Protein AF-A0A1M5A7W1-F1 (afdb_monomer_lite)

pLDDT: mean 79.3, std 11.36, range [39.22, 91.62]

Radius of gyration: 14.05 Å; chains: 1; bounding box: 36×20×42 Å

Structure (mmCIF, N/CA/C/O backbone):
data_AF-A0A1M5A7W1-F1
#
_entry.id   AF-A0A1M5A7W1-F1
#
loop_
_atom_site.group_PDB
_atom_site.id
_atom_site.type_symbol
_atom_site.label_atom_id
_atom_site.label_alt_id
_atom_site.label_comp_id
_atom_site.label_asym_id
_atom_site.label_entity_id
_atom_site.label_seq_id
_atom_site.pdbx_PDB_ins_code
_atom_site.Cartn_x
_atom_site.Cartn_y
_atom_site.Cartn_z
_atom_site.occupancy
_atom_site.B_iso_or_equiv
_atom_site.auth_seq_id
_atom_site.auth_comp_id
_atom_site.auth_asym_id
_atom_site.auth_atom_id
_atom_site.pdbx_PDB_model_num
ATOM 1 N N . MET A 1 1 ? -9.963 7.117 21.456 1.00 39.22 1 MET A N 1
ATOM 2 C CA . MET A 1 1 ? -10.637 7.634 20.245 1.00 39.22 1 MET A CA 1
ATOM 3 C C . MET A 1 1 ? -11.387 6.461 19.646 1.00 39.22 1 MET A C 1
ATOM 5 O O . MET A 1 1 ? -10.742 5.463 19.363 1.00 39.22 1 MET A O 1
ATOM 9 N N . ASN A 1 2 ? -12.718 6.522 19.564 1.00 41.53 2 ASN A N 1
ATOM 10 C CA . ASN A 1 2 ? -13.520 5.442 18.984 1.00 41.53 2 ASN A CA 1
ATOM 11 C C . ASN A 1 2 ? -13.180 5.341 17.495 1.00 41.53 2 ASN A C 1
ATOM 13 O O . ASN A 1 2 ? -13.630 6.178 16.713 1.00 41.53 2 ASN A O 1
ATOM 17 N N . ALA A 1 3 ? -12.360 4.362 17.110 1.00 50.09 3 ALA A N 1
ATOM 18 C CA . ALA A 1 3 ? -12.262 3.966 15.716 1.00 50.09 3 ALA A CA 1
ATOM 19 C C . ALA A 1 3 ? -13.684 3.597 15.281 1.00 50.09 3 ALA A C 1
ATOM 21 O O . ALA A 1 3 ? -14.321 2.746 15.900 1.00 50.09 3 ALA A O 1
ATOM 22 N N . LEU A 1 4 ? -14.226 4.318 14.301 1.00 53.84 4 LEU A N 1
ATOM 23 C CA . LEU A 1 4 ? -15.537 4.025 13.736 1.00 53.84 4 LEU A CA 1
ATOM 24 C C . LEU A 1 4 ? -15.522 2.569 13.266 1.00 53.84 4 LEU A C 1
ATOM 26 O O . LEU A 1 4 ? -14.871 2.231 12.277 1.00 53.84 4 LEU A O 1
ATOM 30 N N . LEU A 1 5 ? -16.207 1.706 14.014 1.00 62.69 5 LEU A N 1
ATOM 31 C CA . LEU A 1 5 ? -16.345 0.296 13.697 1.00 62.69 5 LEU A CA 1
ATOM 32 C C . LEU A 1 5 ? -17.188 0.186 12.434 1.00 62.69 5 LEU A C 1
ATOM 34 O O . LEU A 1 5 ? -18.417 0.220 12.477 1.00 62.69 5 LEU A O 1
ATOM 38 N N . LEU A 1 6 ? -16.521 0.098 11.284 1.00 68.75 6 LEU A N 1
ATOM 39 C CA . LEU A 1 6 ? -17.203 -0.185 10.033 1.00 68.75 6 LEU A CA 1
ATOM 40 C C . LEU A 1 6 ? -17.860 -1.568 10.161 1.00 68.75 6 LEU A C 1
ATOM 42 O O . LEU A 1 6 ? -17.156 -2.524 10.508 1.00 68.75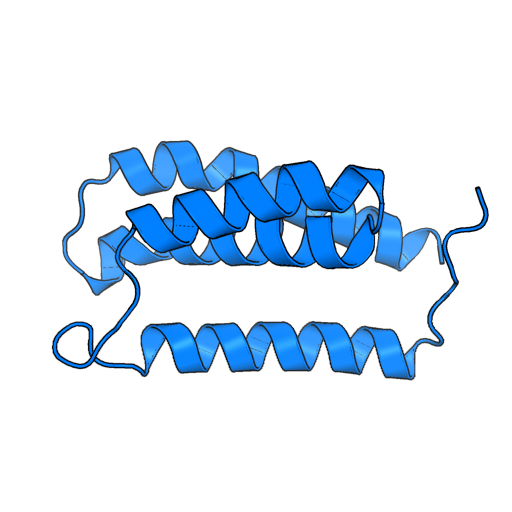 6 LEU A O 1
ATOM 46 N N . PRO A 1 7 ? -19.170 -1.713 9.886 1.00 76.31 7 PRO A N 1
ATOM 47 C CA . PRO A 1 7 ? -19.808 -3.021 9.826 1.00 76.31 7 PRO A CA 1
ATOM 48 C C . PRO A 1 7 ? -19.081 -3.922 8.821 1.00 76.31 7 PRO A C 1
ATOM 50 O O . PRO A 1 7 ? -18.611 -3.448 7.786 1.00 76.31 7 PRO A O 1
ATOM 53 N N . ALA A 1 8 ? -19.018 -5.228 9.100 1.00 76.12 8 ALA A N 1
ATOM 54 C CA . ALA A 1 8 ? -18.206 -6.199 8.353 1.00 76.12 8 ALA A CA 1
ATOM 55 C C . ALA A 1 8 ? -18.346 -6.095 6.819 1.00 76.12 8 ALA A C 1
ATOM 57 O O . ALA A 1 8 ? -17.361 -6.196 6.094 1.00 76.12 8 ALA A O 1
ATOM 58 N N . ARG A 1 9 ? -19.557 -5.816 6.313 1.00 78.12 9 ARG A N 1
ATOM 59 C CA . ARG A 1 9 ? -19.823 -5.623 4.875 1.00 78.12 9 ARG A CA 1
ATOM 60 C C . ARG A 1 9 ? -19.037 -4.455 4.267 1.00 78.12 9 ARG A C 1
ATOM 62 O O . ARG A 1 9 ? -18.525 -4.586 3.161 1.00 78.12 9 ARG A O 1
ATOM 69 N N . LEU A 1 10 ? -18.922 -3.335 4.981 1.00 78.38 10 LEU A N 1
ATOM 70 C CA . LEU A 1 10 ? -18.158 -2.173 4.520 1.00 78.38 10 LEU A CA 1
ATOM 71 C C . LEU A 1 10 ? -16.652 -2.446 4.555 1.00 78.38 10 LEU A C 1
ATOM 73 O O . LEU A 1 10 ? -15.943 -1.971 3.677 1.00 78.38 10 LEU A O 1
ATOM 77 N N . ARG A 1 11 ? -16.171 -3.275 5.493 1.00 77.31 11 ARG A N 1
ATOM 78 C CA . ARG A 1 11 ? -14.757 -3.682 5.522 1.00 77.31 11 ARG A CA 1
ATOM 79 C C . ARG A 1 11 ? -14.366 -4.477 4.285 1.00 77.31 11 ARG A C 1
ATOM 81 O O . ARG A 1 11 ? -13.356 -4.184 3.651 1.00 77.31 11 ARG A O 1
ATOM 88 N N . TRP A 1 12 ? -15.207 -5.441 3.912 1.00 81.62 12 TRP A N 1
ATOM 89 C CA . TRP A 1 12 ? -15.034 -6.211 2.683 1.00 81.62 12 TRP A CA 1
ATOM 90 C C . TRP A 1 12 ? -15.098 -5.331 1.435 1.00 81.62 12 TRP A C 1
ATOM 92 O O . TRP A 1 12 ? -14.292 -5.519 0.530 1.00 81.62 12 TRP A O 1
ATOM 102 N N . LEU A 1 13 ? -15.997 -4.341 1.398 1.00 83.69 13 LEU A N 1
ATOM 103 C CA . LEU A 1 13 ? -16.068 -3.382 0.292 1.00 83.69 13 LEU A CA 1
ATOM 104 C C . LEU A 1 13 ? -14.799 -2.529 0.178 1.00 83.69 13 LEU A C 1
ATOM 106 O O . LEU A 1 13 ? -14.317 -2.328 -0.932 1.00 83.69 13 LEU A O 1
ATOM 110 N N . SER A 1 14 ? -14.223 -2.076 1.294 1.00 78.81 14 SER A N 1
ATOM 111 C CA . SER A 1 14 ? -12.955 -1.337 1.289 1.00 78.81 14 SER A CA 1
ATOM 112 C C . SER A 1 14 ? -11.791 -2.191 0.780 1.00 78.81 14 SER A C 1
ATOM 114 O O . SER A 1 14 ? -11.010 -1.719 -0.043 1.00 78.81 14 SER A O 1
ATOM 116 N N . LEU A 1 15 ? -11.697 -3.456 1.207 1.00 80.69 15 LEU A N 1
ATOM 117 C CA . LEU A 1 15 ? -10.678 -4.390 0.710 1.00 80.69 15 LEU A CA 1
ATOM 118 C C . LEU A 1 15 ? -10.873 -4.720 -0.776 1.00 80.69 15 LEU A C 1
ATOM 120 O O . LEU A 1 15 ? -9.904 -4.751 -1.531 1.00 80.69 15 LEU A O 1
ATOM 124 N N . ALA A 1 16 ? -12.117 -4.921 -1.215 1.00 83.44 16 ALA A N 1
ATOM 125 C CA . ALA A 1 16 ? -12.436 -5.156 -2.619 1.00 83.44 16 ALA A CA 1
ATOM 126 C C . ALA A 1 16 ? -12.092 -3.935 -3.485 1.00 83.44 16 ALA A C 1
ATOM 128 O O . ALA A 1 16 ? -11.473 -4.088 -4.534 1.00 83.44 16 ALA A O 1
ATOM 129 N N . ALA A 1 17 ? -12.421 -2.724 -3.028 1.00 81.00 17 ALA A N 1
ATOM 130 C CA . ALA A 1 17 ? -12.055 -1.486 -3.712 1.00 81.00 17 ALA A CA 1
ATOM 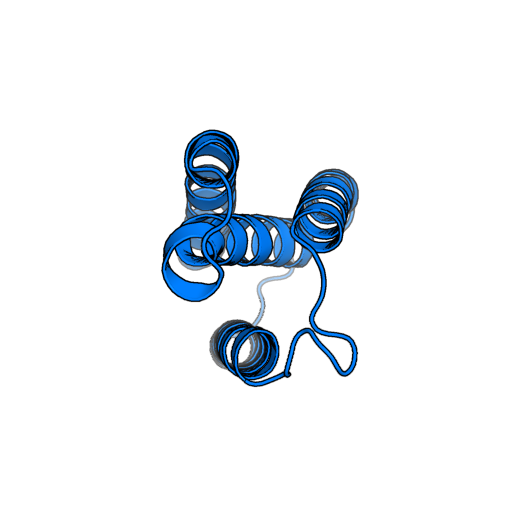131 C C . ALA A 1 17 ? -10.530 -1.317 -3.808 1.00 81.00 17 ALA A C 1
ATOM 133 O O . ALA A 1 17 ? -10.027 -0.921 -4.858 1.00 81.00 17 ALA A O 1
ATOM 134 N N . LEU A 1 18 ? -9.794 -1.681 -2.752 1.00 81.19 18 LEU A N 1
ATOM 135 C CA . LEU A 1 18 ? -8.331 -1.687 -2.752 1.00 81.19 18 LEU A CA 1
ATOM 136 C C . LEU A 1 18 ? -7.770 -2.658 -3.801 1.00 81.19 18 LEU A C 1
ATOM 138 O O . LEU A 1 18 ? -6.908 -2.283 -4.591 1.00 81.19 18 LEU A O 1
ATOM 142 N N . ALA A 1 19 ? -8.281 -3.893 -3.832 1.00 82.50 19 ALA A N 1
ATOM 143 C CA . ALA A 1 19 ? -7.851 -4.919 -4.778 1.00 82.50 19 ALA A CA 1
ATOM 144 C C . ALA A 1 19 ? -8.166 -4.533 -6.232 1.00 82.50 19 ALA A C 1
ATOM 146 O O . ALA A 1 19 ? -7.333 -4.723 -7.117 1.00 82.50 19 ALA A O 1
ATOM 147 N N . VAL A 1 20 ? -9.337 -3.936 -6.481 1.00 85.31 20 VAL A N 1
ATOM 148 C CA . VAL A 1 20 ? -9.707 -3.404 -7.801 1.00 85.31 20 VAL A CA 1
ATOM 149 C C . VAL A 1 20 ? -8.790 -2.249 -8.195 1.00 85.31 20 VAL A C 1
ATOM 151 O O . VAL A 1 20 ? -8.277 -2.245 -9.310 1.00 85.31 20 VAL A O 1
ATOM 154 N N . GLY A 1 21 ? -8.525 -1.306 -7.287 1.00 76.69 21 GLY A N 1
ATOM 155 C CA . GLY A 1 21 ? -7.567 -0.225 -7.524 1.00 76.69 21 GLY A CA 1
ATOM 156 C C . GLY A 1 21 ? -6.169 -0.750 -7.858 1.00 76.69 21 GLY A C 1
ATOM 157 O O . GLY A 1 21 ? -5.495 -0.197 -8.720 1.00 76.69 21 GLY A O 1
ATOM 158 N N . PHE A 1 22 ? -5.765 -1.863 -7.240 1.00 78.06 22 PHE A N 1
ATOM 159 C CA . PHE A 1 22 ? -4.473 -2.509 -7.484 1.00 78.06 22 PHE A CA 1
ATOM 160 C C . PHE A 1 22 ? -4.414 -3.153 -8.862 1.00 78.06 22 PHE A C 1
ATOM 162 O O . PHE A 1 22 ? -3.466 -2.928 -9.610 1.00 78.06 22 PHE A O 1
ATOM 169 N N . ALA A 1 23 ? -5.455 -3.896 -9.232 1.00 78.00 23 ALA A N 1
ATOM 170 C CA . ALA A 1 23 ? -5.564 -4.474 -10.563 1.00 78.00 23 ALA A CA 1
ATOM 171 C C . ALA A 1 23 ? -5.589 -3.389 -11.651 1.00 78.00 23 ALA A C 1
ATOM 173 O O . ALA A 1 23 ? -4.879 -3.508 -12.645 1.00 78.00 23 ALA A O 1
ATOM 174 N N . LEU A 1 24 ? -6.357 -2.311 -11.447 1.00 78.12 24 LEU A N 1
ATOM 175 C CA . LEU A 1 24 ? -6.430 -1.191 -12.387 1.00 78.12 24 LEU A CA 1
ATOM 176 C C . LEU A 1 24 ? -5.088 -0.471 -12.528 1.00 78.12 24 LEU A C 1
ATOM 178 O O . LEU A 1 24 ? -4.699 -0.179 -13.651 1.00 78.12 24 LEU A O 1
ATOM 182 N N . TYR A 1 25 ? -4.369 -0.249 -11.423 1.00 75.75 25 TYR A N 1
ATOM 183 C CA . TYR A 1 25 ? -3.051 0.391 -11.426 1.00 75.75 25 TYR A CA 1
ATOM 184 C C . TYR A 1 25 ? -2.053 -0.329 -12.348 1.00 75.75 25 TYR A C 1
ATOM 186 O O . TYR A 1 25 ? -1.358 0.321 -13.126 1.00 75.75 25 TYR A O 1
ATOM 194 N N . PHE A 1 26 ? -2.021 -1.664 -12.312 1.00 73.06 26 PHE A N 1
ATOM 195 C CA . PHE A 1 26 ? -1.133 -2.462 -13.168 1.00 73.06 26 PHE A CA 1
ATOM 196 C C . PHE A 1 26 ? -1.709 -2.758 -14.561 1.00 73.06 26 PHE A C 1
ATOM 198 O O . PHE A 1 26 ? -0.953 -3.082 -15.474 1.00 73.06 26 PHE A O 1
ATOM 205 N N . ALA A 1 27 ? -3.027 -2.642 -14.746 1.00 74.19 27 ALA A N 1
ATOM 206 C CA . ALA A 1 27 ? -3.663 -2.749 -16.059 1.00 74.19 27 ALA A CA 1
ATOM 207 C C . ALA A 1 27 ? -3.505 -1.467 -16.896 1.00 74.19 27 ALA A C 1
ATOM 209 O O . ALA A 1 27 ? -3.570 -1.527 -18.123 1.00 74.19 27 ALA A O 1
ATOM 210 N N . THR A 1 28 ? -3.314 -0.308 -16.257 1.00 68.62 28 THR A N 1
ATOM 211 C CA . THR A 1 28 ? -3.037 0.947 -16.960 1.00 68.62 28 THR A CA 1
ATOM 212 C C . THR A 1 28 ? -1.618 0.982 -17.507 1.00 68.62 28 THR A C 1
ATOM 214 O O . THR A 1 28 ? -0.639 0.882 -16.772 1.00 68.62 28 THR A O 1
ATOM 217 N N . ASP A 1 29 ? -1.523 1.173 -18.819 1.00 61.16 29 ASP A N 1
ATOM 218 C CA . ASP A 1 29 ? -0.263 1.315 -19.535 1.00 61.16 29 ASP A CA 1
ATOM 219 C C . ASP A 1 29 ? 0.519 2.543 -19.024 1.00 61.16 29 ASP A C 1
ATOM 221 O O . ASP A 1 29 ? -0.017 3.653 -18.925 1.00 61.16 29 ASP A O 1
ATOM 225 N N . PHE A 1 30 ? 1.804 2.370 -18.703 1.00 60.44 30 PHE A N 1
ATOM 226 C CA . PHE A 1 30 ? 2.664 3.459 -18.215 1.00 60.44 30 PHE A CA 1
ATOM 227 C C . PHE A 1 30 ? 2.858 4.557 -19.257 1.00 60.44 30 PHE A C 1
ATOM 229 O O . PHE A 1 30 ? 3.018 5.726 -18.906 1.00 60.44 30 PHE A O 1
ATOM 236 N N . SER A 1 31 ? 2.752 4.194 -20.535 1.00 51.00 31 SER A N 1
ATOM 237 C CA . SER A 1 31 ? 2.773 5.126 -21.662 1.00 51.00 31 SER A CA 1
ATOM 238 C C . SER A 1 31 ? 1.545 6.051 -21.719 1.00 51.00 31 SER A C 1
ATOM 240 O O . SER A 1 31 ? 1.632 7.146 -22.272 1.00 51.00 31 SER A O 1
ATOM 242 N N . LEU A 1 32 ? 0.422 5.652 -21.107 1.00 45.78 32 LEU A N 1
ATOM 243 C CA . LEU A 1 32 ? -0.856 6.377 -21.090 1.00 45.78 32 LEU A CA 1
ATOM 244 C C . LEU A 1 32 ? -1.167 7.046 -19.739 1.00 45.78 32 LEU A C 1
ATOM 246 O O . LEU A 1 32 ? -2.267 7.568 -19.555 1.00 45.78 32 LEU A O 1
ATOM 250 N N . GLY A 1 33 ? -0.214 7.061 -18.799 1.00 48.22 33 GLY A N 1
ATOM 251 C CA . GLY A 1 33 ? -0.389 7.674 -17.476 1.00 48.22 33 GLY A CA 1
ATOM 252 C C . GLY A 1 33 ? -0.296 6.715 -16.286 1.00 48.22 33 GLY A C 1
ATOM 253 O O . GLY A 1 33 ? -0.660 7.110 -15.177 1.00 48.22 33 GLY A O 1
ATOM 254 N N . GLY A 1 34 ? 0.197 5.483 -16.474 1.00 55.69 34 GLY A N 1
ATOM 255 C CA . GLY A 1 34 ? 0.583 4.615 -15.355 1.00 55.69 34 GLY A CA 1
ATOM 256 C C . GLY A 1 34 ? 1.546 5.343 -14.409 1.00 55.69 34 GLY A C 1
ATOM 257 O O . GLY A 1 34 ? 2.512 5.991 -14.825 1.00 55.69 34 GLY A O 1
ATOM 258 N N . SER A 1 35 ? 1.223 5.334 -13.118 1.00 60.78 35 SER A N 1
ATOM 259 C CA . SER A 1 35 ? 1.867 6.210 -12.137 1.00 60.78 35 SER A CA 1
ATOM 260 C C . SER A 1 35 ? 3.268 5.703 -11.823 1.00 60.78 35 SER A C 1
ATOM 262 O O . SER A 1 35 ? 3.418 4.595 -11.315 1.00 60.78 35 SER A O 1
ATOM 264 N N . SER A 1 36 ? 4.290 6.522 -12.083 1.00 74.69 36 SER A N 1
ATOM 265 C CA . SER A 1 36 ? 5.697 6.189 -11.823 1.00 74.69 36 SER A CA 1
ATOM 266 C C . SER A 1 36 ? 5.939 5.745 -10.366 1.00 74.69 36 SER A C 1
ATOM 268 O O . SER A 1 36 ? 5.149 6.084 -9.480 1.00 74.69 36 SER A O 1
ATOM 270 N N . PRO A 1 37 ? 7.055 5.057 -10.055 1.00 77.06 37 PRO A N 1
ATOM 271 C CA . PRO A 1 37 ? 7.398 4.690 -8.676 1.00 77.06 37 PRO A CA 1
ATOM 272 C C . PRO A 1 37 ? 7.360 5.874 -7.702 1.00 77.06 37 PRO A C 1
ATOM 274 O O . PRO A 1 37 ? 7.059 5.721 -6.522 1.00 77.06 37 PRO A O 1
ATOM 277 N N . LEU A 1 38 ? 7.628 7.082 -8.207 1.00 80.56 38 LEU A N 1
ATOM 278 C CA . LEU A 1 38 ? 7.522 8.319 -7.446 1.00 80.56 38 LEU A CA 1
ATOM 279 C C . LEU A 1 38 ? 6.084 8.608 -6.994 1.00 80.56 38 LEU A C 1
ATOM 281 O O . LEU A 1 38 ? 5.877 9.021 -5.858 1.00 80.56 38 LEU A O 1
ATOM 285 N N . ALA A 1 39 ? 5.088 8.372 -7.848 1.00 81.25 39 ALA A N 1
ATOM 286 C CA . ALA A 1 39 ? 3.685 8.547 -7.489 1.00 81.25 39 ALA A CA 1
ATOM 287 C C . ALA A 1 39 ? 3.253 7.561 -6.393 1.00 81.25 39 ALA A C 1
ATOM 289 O O . ALA A 1 39 ? 2.532 7.949 -5.475 1.00 81.25 39 ALA A O 1
ATOM 290 N N . LEU A 1 40 ? 3.756 6.322 -6.428 1.00 84.88 40 LEU A N 1
ATOM 291 C CA . LEU A 1 40 ? 3.549 5.360 -5.344 1.00 84.88 40 LEU A CA 1
ATOM 292 C C . LEU A 1 40 ? 4.195 5.833 -4.036 1.00 84.88 40 LEU A C 1
ATOM 294 O O . LEU A 1 40 ? 3.547 5.802 -2.994 1.00 84.88 40 LEU A O 1
ATOM 298 N N . LEU A 1 41 ? 5.427 6.345 -4.080 1.00 85.50 41 LEU A N 1
ATOM 299 C CA . LEU A 1 41 ? 6.086 6.916 -2.899 1.00 85.50 41 LEU A CA 1
ATOM 300 C C . LEU A 1 41 ? 5.313 8.114 -2.322 1.00 85.50 41 LEU A C 1
ATOM 302 O O . LEU A 1 41 ? 5.176 8.228 -1.104 1.00 85.50 41 LEU A O 1
ATOM 306 N N . LEU A 1 42 ? 4.758 8.977 -3.178 1.00 86.88 42 LEU A N 1
ATOM 307 C CA . LEU A 1 42 ? 3.906 10.093 -2.757 1.00 86.88 42 LEU A CA 1
ATOM 308 C C . LEU A 1 42 ? 2.583 9.614 -2.151 1.00 86.88 42 LEU A C 1
ATOM 310 O O . LEU A 1 42 ? 2.128 10.194 -1.164 1.00 86.88 42 LEU A O 1
ATOM 314 N N . ALA A 1 43 ? 1.981 8.554 -2.693 1.00 85.69 43 ALA A N 1
ATOM 315 C CA . ALA A 1 43 ? 0.784 7.940 -2.125 1.00 85.69 43 ALA A CA 1
ATOM 316 C C . ALA A 1 43 ? 1.067 7.349 -0.736 1.00 85.69 43 ALA A C 1
ATOM 318 O O . ALA A 1 43 ? 0.285 7.565 0.189 1.00 85.69 43 ALA A O 1
ATOM 319 N N . ILE A 1 44 ? 2.217 6.691 -0.557 1.00 88.81 44 ILE A N 1
ATOM 320 C CA . ILE A 1 44 ? 2.659 6.172 0.744 1.00 88.81 44 ILE A CA 1
ATOM 321 C C . ILE A 1 44 ? 2.886 7.319 1.730 1.00 88.81 44 ILE A C 1
ATOM 323 O O . ILE A 1 44 ? 2.333 7.294 2.829 1.00 88.81 44 ILE A O 1
ATOM 327 N N . GLY A 1 45 ? 3.647 8.348 1.344 1.00 88.38 45 GLY A N 1
ATOM 328 C CA . GLY A 1 45 ? 3.897 9.515 2.196 1.00 88.38 45 GLY A CA 1
ATOM 329 C C . GLY A 1 45 ? 2.602 10.229 2.599 1.00 88.38 45 GLY A C 1
ATOM 330 O O . GLY A 1 45 ? 2.415 10.58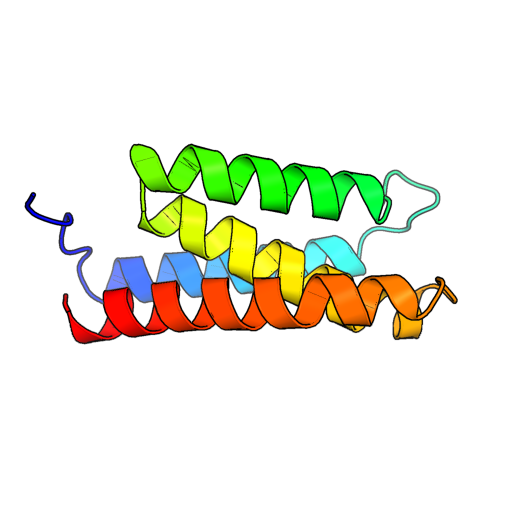6 3.762 1.00 88.38 45 GLY A O 1
ATOM 331 N N . SER A 1 46 ? 1.661 10.354 1.661 1.00 86.69 46 SER A N 1
ATOM 332 C CA . SER A 1 46 ? 0.325 10.902 1.923 1.00 86.69 46 SER A CA 1
ATOM 333 C C . SER A 1 46 ? -0.491 9.999 2.851 1.00 86.69 46 SER A C 1
ATOM 335 O O . SER A 1 46 ? -1.172 10.501 3.741 1.00 86.69 46 SER A O 1
ATOM 337 N N . GLY A 1 47 ? -0.381 8.677 2.701 1.00 88.50 47 GLY A N 1
ATOM 338 C CA . GLY A 1 47 ? -0.988 7.691 3.593 1.00 88.50 47 GLY A CA 1
ATOM 339 C C . GLY A 1 47 ? -0.483 7.811 5.031 1.00 88.50 47 GLY A C 1
ATOM 340 O O . GLY A 1 47 ? -1.290 7.829 5.959 1.00 88.50 47 GLY A O 1
ATOM 341 N N . TRP A 1 48 ? 0.828 7.994 5.226 1.00 89.31 48 TRP A N 1
ATOM 342 C CA . TRP A 1 48 ? 1.423 8.241 6.547 1.00 89.31 48 TRP A CA 1
ATOM 343 C C . TRP A 1 48 ? 0.851 9.497 7.211 1.00 89.31 48 TRP A C 1
ATOM 345 O O . TRP A 1 48 ? 0.470 9.453 8.380 1.00 89.31 48 TRP A O 1
ATOM 355 N N . LEU A 1 49 ? 0.738 10.601 6.468 1.00 90.06 49 LEU A N 1
ATOM 356 C CA . LEU A 1 49 ? 0.125 11.834 6.975 1.00 90.06 49 LEU A CA 1
ATOM 357 C C . LEU A 1 49 ? -1.370 11.652 7.270 1.00 90.06 49 LEU A C 1
ATOM 359 O O . LEU A 1 49 ? -1.876 12.164 8.272 1.00 90.06 49 LEU A O 1
ATOM 363 N N . LEU A 1 50 ? -2.076 10.906 6.418 1.00 89.31 50 LEU A N 1
ATOM 364 C CA . LEU A 1 50 ? -3.506 10.662 6.562 1.00 89.31 50 LEU A CA 1
ATOM 365 C C . LEU A 1 50 ? -3.822 9.853 7.821 1.00 89.31 50 LEU A C 1
ATOM 367 O O . LEU A 1 50 ? -4.830 10.146 8.462 1.00 89.31 50 LEU A O 1
ATOM 371 N N . ARG A 1 51 ? -2.941 8.933 8.247 1.00 86.94 51 ARG A N 1
ATOM 372 C CA . ARG A 1 51 ? -3.134 8.118 9.464 1.00 86.94 51 ARG A CA 1
ATOM 373 C C . ARG A 1 51 ? -3.425 8.930 10.723 1.00 86.94 51 ARG A C 1
ATOM 375 O O . ARG A 1 51 ? -4.103 8.431 11.615 1.00 86.94 51 ARG A O 1
ATOM 382 N N . ILE A 1 52 ? -2.938 10.170 10.794 1.00 85.25 52 ILE A N 1
ATOM 383 C CA . ILE A 1 52 ? -3.171 11.071 11.932 1.00 85.25 52 ILE A CA 1
ATOM 384 C C . ILE A 1 52 ? -4.664 11.398 12.076 1.00 85.25 52 ILE A C 1
ATOM 386 O O . ILE A 1 52 ? -5.172 11.519 13.190 1.00 85.25 52 ILE A O 1
ATOM 390 N N . LYS A 1 53 ? -5.369 11.567 10.953 1.00 85.12 53 LYS A N 1
ATOM 391 C CA . LYS A 1 53 ? -6.783 11.970 10.922 1.00 85.12 53 LYS A CA 1
ATOM 392 C C . LYS A 1 53 ? -7.720 10.809 10.618 1.00 85.12 53 LYS A C 1
ATOM 394 O O . LYS A 1 53 ? -8.822 10.758 11.152 1.00 85.12 53 LYS A O 1
ATOM 399 N N . GLU A 1 54 ? -7.293 9.907 9.749 1.00 86.25 54 GLU A N 1
ATOM 400 C CA . GLU A 1 54 ? -8.089 8.811 9.219 1.00 86.25 54 GLU A CA 1
ATOM 401 C C . GLU A 1 54 ? -7.187 7.562 9.141 1.00 86.25 54 GLU A C 1
ATOM 403 O O . GLU A 1 54 ? -6.516 7.316 8.136 1.00 86.25 54 GLU A O 1
ATOM 408 N N . PRO A 1 55 ? -7.090 6.802 10.253 1.00 84.00 55 PRO A N 1
ATOM 409 C CA . PRO A 1 55 ? -6.134 5.703 10.390 1.00 84.00 55 PRO A CA 1
ATOM 410 C C . PRO A 1 55 ? -6.315 4.611 9.335 1.00 84.00 55 PRO A C 1
ATOM 412 O O . PRO A 1 55 ? -5.335 4.029 8.877 1.00 84.00 55 PRO A O 1
ATOM 415 N N . ILE A 1 56 ? -7.561 4.343 8.936 1.00 83.62 56 ILE A N 1
ATOM 416 C CA . ILE A 1 56 ? -7.907 3.223 8.058 1.00 83.62 56 ILE A CA 1
ATOM 417 C C . ILE A 1 56 ? -7.481 3.529 6.625 1.00 83.62 56 ILE A C 1
ATOM 419 O O . ILE A 1 56 ? -6.703 2.762 6.062 1.00 83.62 56 ILE A O 1
ATOM 423 N N . GLY A 1 57 ? -7.916 4.645 6.036 1.00 83.31 57 GLY A N 1
ATOM 424 C CA . GLY A 1 57 ? -7.479 5.036 4.694 1.00 83.31 57 GLY A CA 1
ATOM 425 C C . GLY A 1 57 ? -5.990 5.346 4.629 1.00 83.31 57 GLY A C 1
ATOM 426 O O . GLY A 1 57 ? -5.353 5.025 3.627 1.00 83.31 57 GLY A O 1
ATOM 427 N N . GLY A 1 58 ? -5.395 5.846 5.716 1.00 86.50 58 GLY A N 1
ATOM 428 C CA . GLY A 1 58 ? -3.943 5.933 5.844 1.00 86.50 58 GLY A CA 1
ATOM 429 C C . GLY A 1 58 ? -3.265 4.560 5.731 1.00 86.50 58 GLY A C 1
ATOM 430 O O . GLY A 1 58 ? -2.384 4.373 4.896 1.00 86.50 58 GLY A O 1
ATOM 431 N N . ASN A 1 59 ? -3.710 3.565 6.504 1.00 88.00 59 ASN A N 1
ATOM 432 C CA . ASN A 1 59 ? -3.197 2.190 6.431 1.00 88.00 59 ASN A CA 1
ATOM 433 C C . ASN A 1 59 ? -3.439 1.527 5.069 1.00 88.00 59 ASN A C 1
ATOM 435 O O . ASN A 1 59 ? -2.547 0.844 4.567 1.00 88.00 59 ASN A O 1
ATOM 439 N N . LEU A 1 60 ? -4.598 1.767 4.449 1.00 85.88 60 LEU A N 1
ATOM 440 C CA . LEU A 1 60 ? -4.918 1.283 3.105 1.00 85.88 60 LEU A CA 1
ATOM 441 C C . LEU A 1 60 ? -3.962 1.868 2.064 1.00 85.88 60 LEU A C 1
ATOM 443 O O . LEU A 1 60 ? -3.415 1.113 1.268 1.00 85.88 60 LEU A O 1
ATOM 447 N N . LEU A 1 61 ? -3.711 3.180 2.088 1.00 87.56 61 LEU A N 1
ATOM 448 C CA . LEU A 1 61 ? -2.797 3.840 1.150 1.00 87.56 61 LEU A CA 1
ATOM 449 C C . LEU A 1 61 ? -1.350 3.374 1.322 1.00 87.56 61 LEU A C 1
ATOM 451 O O . LEU A 1 61 ? -0.660 3.143 0.331 1.00 87.56 61 LEU A O 1
ATOM 455 N N . VAL A 1 62 ? -0.896 3.203 2.564 1.00 91.19 62 VAL A N 1
ATOM 456 C CA . VAL A 1 62 ? 0.461 2.719 2.852 1.00 91.19 62 VAL A CA 1
ATOM 457 C C . VAL A 1 62 ? 0.625 1.255 2.454 1.00 91.19 62 VAL A C 1
ATOM 459 O O . VAL A 1 62 ? 1.608 0.912 1.799 1.00 91.19 62 VAL A O 1
ATOM 462 N N . GLY A 1 63 ? -0.353 0.408 2.783 1.00 89.44 63 GLY A N 1
ATOM 463 C CA . GLY A 1 63 ? -0.351 -1.003 2.400 1.00 89.44 63 GLY A CA 1
ATOM 464 C C . GLY A 1 63 ? -0.420 -1.184 0.885 1.00 89.44 63 GLY A C 1
ATOM 465 O O . GLY A 1 63 ? 0.379 -1.928 0.322 1.00 89.44 63 GLY A O 1
ATOM 466 N N . PHE A 1 64 ? -1.313 -0.451 0.215 1.00 86.75 64 PHE A N 1
ATOM 467 C CA . PHE A 1 64 ? -1.431 -0.431 -1.242 1.00 86.75 64 PHE A CA 1
ATOM 468 C C . PHE A 1 64 ? -0.142 0.037 -1.908 1.00 86.75 64 PHE A C 1
ATOM 470 O O . PHE A 1 64 ? 0.405 -0.668 -2.752 1.00 86.75 64 PHE A O 1
ATOM 477 N N . GLY A 1 65 ? 0.349 1.215 -1.522 1.00 87.69 65 GLY A N 1
ATOM 478 C CA . GLY A 1 65 ? 1.529 1.807 -2.13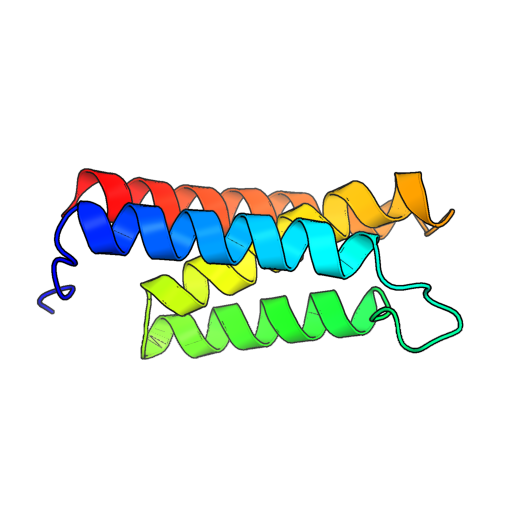2 1.00 87.69 65 GLY A CA 1
ATOM 479 C C . GLY A 1 65 ? 2.763 0.940 -1.909 1.00 87.69 65 GLY A C 1
ATOM 480 O O . GLY A 1 65 ? 3.509 0.703 -2.854 1.00 87.69 65 GLY A O 1
ATOM 481 N N . GLY A 1 66 ? 2.937 0.394 -0.701 1.00 88.31 66 GLY A N 1
ATOM 482 C CA . GLY A 1 66 ? 4.006 -0.554 -0.392 1.00 88.31 66 GLY A CA 1
ATOM 483 C C . GLY A 1 66 ? 3.900 -1.842 -1.211 1.00 88.31 66 GLY A C 1
ATOM 484 O O . GLY A 1 66 ? 4.874 -2.258 -1.830 1.00 88.31 66 GLY A O 1
ATOM 485 N N . ALA A 1 67 ? 2.722 -2.462 -1.291 1.00 88.62 67 ALA A N 1
ATOM 486 C CA . ALA A 1 67 ? 2.531 -3.670 -2.096 1.00 88.62 67 ALA A CA 1
ATOM 487 C C . ALA A 1 67 ? 2.754 -3.414 -3.597 1.00 88.62 67 ALA A C 1
ATOM 489 O O . ALA A 1 67 ? 3.372 -4.228 -4.281 1.00 88.62 67 ALA A O 1
ATOM 490 N N . ALA A 1 68 ? 2.304 -2.269 -4.113 1.00 86.12 68 ALA A N 1
ATOM 491 C CA . ALA A 1 68 ? 2.489 -1.913 -5.513 1.00 86.12 68 ALA A CA 1
ATOM 492 C C . ALA A 1 68 ? 3.972 -1.660 -5.817 1.00 86.12 68 ALA A C 1
ATOM 494 O O . ALA A 1 68 ? 4.499 -2.178 -6.799 1.00 86.12 68 ALA A O 1
ATOM 495 N N . LEU A 1 69 ? 4.678 -0.949 -4.932 1.00 87.25 69 LEU A N 1
ATOM 496 C CA . LEU A 1 69 ? 6.105 -0.657 -5.074 1.00 87.25 69 LEU A CA 1
ATOM 497 C C . LEU A 1 69 ? 6.971 -1.927 -4.936 1.00 87.25 69 LEU A C 1
ATOM 499 O O . LEU A 1 69 ? 8.043 -1.999 -5.532 1.00 87.25 69 LEU A O 1
ATOM 503 N N . LEU A 1 70 ? 6.497 -2.947 -4.206 1.00 88.69 70 LEU A N 1
ATOM 504 C CA . LEU A 1 70 ? 7.132 -4.269 -4.134 1.00 88.69 70 LEU A CA 1
ATOM 505 C C . LEU A 1 70 ? 7.079 -5.005 -5.474 1.00 88.69 70 LEU A C 1
ATOM 507 O O . LEU A 1 70 ? 8.080 -5.593 -5.877 1.00 88.69 70 LEU A O 1
ATOM 511 N N . VAL A 1 71 ? 5.926 -4.983 -6.144 1.00 84.75 71 VAL A N 1
ATOM 512 C CA . VAL A 1 71 ? 5.695 -5.698 -7.411 1.00 84.75 71 VAL A CA 1
ATOM 513 C C . VAL A 1 71 ? 6.284 -4.933 -8.607 1.00 84.75 71 VAL A C 1
ATOM 515 O O . VAL A 1 71 ? 6.652 -5.537 -9.613 1.00 84.75 71 VAL A O 1
ATOM 518 N N . PHE A 1 72 ? 6.440 -3.614 -8.479 1.00 81.44 72 PHE A N 1
ATOM 519 C CA . PHE A 1 72 ? 6.860 -2.717 -9.554 1.00 81.44 72 PHE A CA 1
ATOM 520 C C . PHE A 1 72 ? 8.145 -3.151 -10.297 1.00 81.44 72 PHE A C 1
ATOM 522 O O . PHE A 1 72 ? 8.115 -3.195 -11.529 1.00 81.44 72 PHE A O 1
ATOM 529 N N . PRO A 1 73 ? 9.259 -3.522 -9.629 1.00 81.12 73 PRO A N 1
ATOM 530 C CA . PRO A 1 73 ? 10.494 -3.921 -10.315 1.00 81.12 73 PRO A CA 1
ATOM 531 C C . PRO A 1 73 ? 10.358 -5.169 -11.185 1.00 81.12 73 PRO A C 1
ATOM 533 O O . PRO A 1 73 ? 11.067 -5.300 -12.178 1.00 81.12 73 PRO A O 1
ATOM 536 N N . PHE A 1 74 ? 9.434 -6.067 -10.838 1.00 82.44 74 PHE A N 1
ATOM 537 C CA . PHE A 1 74 ? 9.202 -7.310 -11.573 1.00 82.44 74 PHE A CA 1
ATOM 538 C C . PHE A 1 74 ? 8.372 -7.101 -12.841 1.00 82.44 74 PHE A C 1
ATOM 540 O O . PHE A 1 74 ? 8.470 -7.902 -13.765 1.00 82.44 74 PHE A O 1
ATOM 547 N N . LEU A 1 75 ? 7.552 -6.047 -12.877 1.00 79.31 75 LEU A N 1
ATOM 548 C CA . LEU A 1 75 ? 6.661 -5.754 -14.001 1.00 79.31 75 LEU A CA 1
ATOM 549 C C . LEU A 1 75 ? 7.225 -4.703 -14.964 1.00 79.31 75 LEU A C 1
ATOM 551 O O . LEU A 1 75 ? 6.860 -4.717 -16.135 1.00 79.31 75 LEU A O 1
ATOM 555 N N . TYR A 1 76 ? 8.110 -3.815 -14.496 1.00 76.06 76 TYR A N 1
ATOM 556 C CA . TYR A 1 76 ? 8.567 -2.652 -15.272 1.00 76.06 76 TYR A CA 1
ATOM 557 C C . TYR A 1 76 ? 10.090 -2.459 -15.295 1.00 76.06 76 TYR A C 1
ATOM 559 O O . TYR A 1 76 ? 10.550 -1.338 -15.501 1.00 76.06 76 TYR A O 1
ATOM 567 N N . GLU A 1 77 ? 10.874 -3.514 -15.040 1.00 73.88 77 GLU A N 1
ATOM 568 C CA . GLU A 1 77 ? 12.354 -3.481 -15.046 1.00 73.88 77 GLU A CA 1
ATOM 569 C C . GLU A 1 77 ? 12.951 -2.338 -14.198 1.00 73.88 77 GLU A C 1
ATOM 571 O O . GLU A 1 77 ? 14.016 -1.786 -14.481 1.00 73.88 77 GLU A O 1
ATOM 576 N N . ALA A 1 78 ? 12.246 -1.949 -13.134 1.00 74.25 78 ALA A N 1
ATOM 577 C CA . ALA A 1 78 ? 12.685 -0.867 -12.272 1.00 74.25 78 ALA A CA 1
ATOM 578 C C . ALA A 1 78 ? 13.810 -1.331 -11.330 1.00 74.25 78 ALA A C 1
ATOM 580 O O . ALA A 1 78 ? 13.936 -2.518 -11.022 1.00 74.25 78 ALA A O 1
ATOM 581 N N . PRO A 1 79 ? 14.614 -0.399 -10.798 1.00 81.50 79 PRO A N 1
ATOM 582 C CA . PRO A 1 79 ? 15.625 -0.729 -9.808 1.00 81.50 79 PRO A CA 1
ATOM 583 C C . PRO A 1 79 ? 15.076 -1.460 -8.569 1.00 81.50 79 PRO A C 1
ATOM 585 O O . PRO A 1 79 ? 14.108 -1.031 -7.941 1.00 81.50 79 PRO A O 1
ATOM 588 N N . TYR A 1 80 ? 15.767 -2.517 -8.139 1.00 82.88 80 TYR A N 1
ATOM 589 C CA . TYR A 1 80 ? 15.372 -3.353 -6.994 1.00 82.88 80 TYR A CA 1
ATOM 590 C C . TYR A 1 80 ? 15.328 -2.607 -5.648 1.00 82.88 80 TYR A C 1
ATOM 592 O O . TYR A 1 80 ? 14.719 -3.083 -4.690 1.00 82.88 80 TYR A O 1
ATOM 600 N N . TRP A 1 81 ? 15.960 -1.432 -5.542 1.00 81.62 81 TRP A N 1
ATOM 601 C CA . TRP A 1 81 ? 15.921 -0.629 -4.319 1.00 81.62 81 TRP A CA 1
ATOM 602 C C . TRP A 1 81 ? 14.510 -0.125 -3.993 1.00 81.62 81 TRP A C 1
ATOM 604 O O . TRP A 1 81 ? 14.210 0.114 -2.823 1.00 81.62 81 TRP A O 1
ATOM 614 N N . TYR A 1 82 ? 13.614 -0.052 -4.985 1.00 79.81 82 TYR A N 1
ATOM 615 C CA . TYR A 1 82 ? 12.196 0.193 -4.740 1.00 79.81 82 TYR A CA 1
ATOM 616 C C . TYR A 1 82 ? 11.579 -0.900 -3.861 1.00 79.81 82 TYR A C 1
ATOM 618 O O . TYR A 1 82 ? 10.887 -0.565 -2.907 1.00 79.81 82 TYR A O 1
ATOM 626 N N . SER A 1 83 ? 11.907 -2.180 -4.076 1.00 80.81 83 SER A N 1
ATOM 627 C CA . SER A 1 83 ? 11.428 -3.279 -3.224 1.00 80.81 83 SER A CA 1
ATOM 628 C C . SER A 1 83 ? 11.951 -3.186 -1.786 1.00 80.81 83 SER A C 1
ATOM 630 O O . SER A 1 83 ? 11.232 -3.535 -0.851 1.00 80.81 83 SER A O 1
ATOM 632 N N . LEU A 1 84 ? 13.177 -2.681 -1.589 1.00 85.19 84 LEU A N 1
ATOM 633 C CA . LEU A 1 84 ? 13.757 -2.486 -0.252 1.00 85.19 84 LEU A CA 1
ATOM 634 C C . LEU A 1 84 ? 13.021 -1.403 0.542 1.00 85.19 84 LEU A C 1
ATOM 636 O O . LEU A 1 84 ? 12.783 -1.577 1.735 1.00 85.19 84 LEU A O 1
ATOM 640 N N . LEU A 1 85 ? 12.639 -0.306 -0.117 1.00 81.44 85 LEU A N 1
ATOM 641 C CA . LEU A 1 85 ? 11.817 0.744 0.491 1.00 81.44 85 LEU A CA 1
ATOM 642 C C . LEU A 1 85 ? 10.377 0.269 0.707 1.00 81.44 85 LEU A C 1
ATOM 644 O O . LEU A 1 85 ? 9.767 0.579 1.726 1.00 81.44 85 LEU A O 1
ATOM 648 N N . ALA A 1 86 ? 9.853 -0.509 -0.237 1.00 85.56 86 ALA A N 1
ATOM 649 C CA . ALA A 1 86 ? 8.474 -0.966 -0.258 1.00 85.56 86 ALA A CA 1
ATOM 650 C C . ALA A 1 86 ? 8.144 -1.977 0.844 1.00 85.56 86 ALA A C 1
ATOM 652 O O . ALA A 1 86 ? 7.051 -1.936 1.405 1.00 85.56 86 ALA A O 1
ATOM 653 N N . LEU A 1 87 ? 9.076 -2.881 1.164 1.00 87.00 87 LEU A N 1
ATOM 654 C CA . LEU A 1 87 ? 8.855 -3.957 2.128 1.00 87.00 87 LEU A CA 1
ATOM 655 C C . LEU A 1 87 ? 8.412 -3.458 3.517 1.00 87.00 87 LEU A C 1
ATOM 657 O O . LEU A 1 87 ? 7.351 -3.891 3.971 1.00 87.00 87 LEU A O 1
ATOM 661 N N . PRO A 1 88 ? 9.139 -2.547 4.196 1.00 88.62 88 PRO A N 1
ATOM 662 C CA . PRO A 1 88 ? 8.703 -2.048 5.498 1.00 88.62 88 PRO A CA 1
ATOM 663 C C . PRO A 1 88 ? 7.361 -1.313 5.413 1.00 88.62 88 PRO A C 1
ATOM 665 O O . PRO A 1 88 ? 6.553 -1.436 6.325 1.00 88.62 88 PRO A O 1
ATOM 668 N N . MET A 1 89 ? 7.085 -0.610 4.309 1.00 89.94 89 MET A N 1
ATOM 669 C CA . MET A 1 89 ? 5.823 0.111 4.096 1.00 89.94 89 MET A CA 1
ATOM 670 C C . MET A 1 89 ? 4.646 -0.859 3.922 1.00 89.94 89 MET A C 1
ATOM 672 O O . MET A 1 89 ? 3.592 -0.670 4.521 1.00 89.94 89 MET A O 1
ATOM 676 N N . ALA A 1 90 ? 4.832 -1.932 3.152 1.00 87.88 90 ALA A N 1
ATOM 677 C CA . ALA A 1 90 ? 3.826 -2.972 2.968 1.00 87.88 90 ALA A CA 1
ATOM 678 C C . ALA A 1 90 ? 3.531 -3.709 4.284 1.00 87.88 90 ALA A C 1
ATOM 680 O O . ALA A 1 90 ? 2.368 -3.957 4.600 1.00 87.88 90 ALA A O 1
ATOM 681 N N . VAL A 1 91 ? 4.571 -4.017 5.069 1.00 91.62 91 VAL A N 1
ATOM 682 C CA . VAL A 1 91 ? 4.429 -4.656 6.387 1.00 91.62 91 VAL A CA 1
ATOM 683 C C . VAL A 1 91 ? 3.676 -3.746 7.352 1.00 91.62 91 VAL A C 1
ATOM 685 O O . VAL A 1 91 ? 2.712 -4.185 7.969 1.00 91.62 91 VAL A O 1
ATOM 688 N N . ASP A 1 92 ? 4.072 -2.483 7.455 1.00 90.50 92 ASP A N 1
ATOM 689 C CA . ASP A 1 92 ? 3.456 -1.500 8.346 1.00 90.50 92 ASP A CA 1
ATOM 690 C C . ASP A 1 92 ? 1.992 -1.201 7.960 1.00 90.50 92 ASP A C 1
ATOM 692 O O . ASP A 1 92 ? 1.096 -1.224 8.807 1.00 90.50 92 ASP A O 1
ATOM 696 N N . GLY A 1 93 ? 1.700 -1.029 6.666 1.00 86.81 93 GLY A N 1
ATOM 697 C CA . GLY A 1 93 ? 0.326 -0.939 6.166 1.00 86.81 93 GLY A CA 1
ATOM 698 C C . GLY A 1 93 ? -0.496 -2.198 6.458 1.00 86.81 93 GLY A C 1
ATOM 699 O O . GLY A 1 93 ? -1.632 -2.099 6.923 1.00 86.81 93 GLY A O 1
ATOM 700 N N . GLY A 1 94 ? 0.089 -3.381 6.250 1.00 87.50 94 GLY A N 1
ATOM 701 C CA . GLY A 1 94 ? -0.544 -4.672 6.525 1.00 87.50 94 GLY A CA 1
ATOM 702 C C . GLY A 1 94 ? -0.840 -4.897 8.008 1.00 87.50 94 GLY A C 1
ATOM 703 O O . GLY A 1 94 ? -1.941 -5.326 8.347 1.00 87.50 94 GLY A O 1
ATOM 704 N N . GLN A 1 95 ? 0.092 -4.548 8.897 1.00 89.56 95 GLN A N 1
ATOM 705 C CA . GLN A 1 95 ? -0.121 -4.585 10.346 1.00 89.56 95 GLN A CA 1
ATOM 706 C C . GLN A 1 95 ? -1.249 -3.638 10.752 1.00 89.56 95 GLN A C 1
ATOM 708 O O . GLN A 1 95 ? -2.158 -4.049 11.469 1.00 89.56 95 GLN A O 1
ATOM 713 N N . GLY A 1 96 ? -1.253 -2.404 10.242 1.00 85.12 96 GLY A N 1
ATOM 714 C CA . GLY A 1 96 ? -2.320 -1.443 10.518 1.00 85.12 96 GLY A CA 1
ATOM 715 C C . G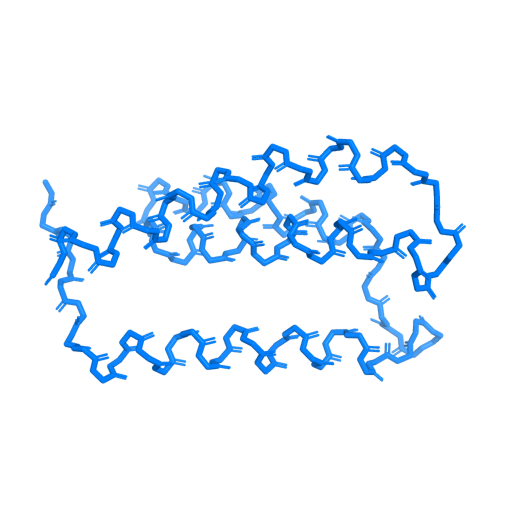LY A 1 96 ? -3.704 -1.920 10.059 1.00 85.12 96 GLY A C 1
ATOM 716 O O . GLY A 1 96 ? -4.693 -1.724 10.767 1.00 85.12 96 GLY A O 1
ATOM 717 N N . LEU A 1 97 ? -3.783 -2.594 8.906 1.00 84.00 97 LEU A N 1
ATOM 718 C CA . LEU A 1 97 ? -5.021 -3.215 8.420 1.00 84.00 97 LEU A CA 1
ATOM 719 C C . LEU A 1 97 ? -5.434 -4.429 9.257 1.00 84.00 97 LEU A C 1
ATOM 721 O O . LEU A 1 97 ? -6.618 -4.594 9.537 1.00 84.00 97 LEU A O 1
ATOM 725 N N . TRP A 1 98 ? -4.477 -5.256 9.675 1.00 86.19 98 TRP A N 1
ATOM 726 C CA . TRP A 1 98 ? -4.721 -6.416 10.532 1.00 86.19 98 TRP A CA 1
ATOM 727 C C . TRP A 1 98 ? -5.237 -6.012 11.916 1.00 86.19 98 TRP A C 1
ATOM 729 O O . TRP A 1 98 ? -6.204 -6.593 12.407 1.00 86.19 98 TRP A O 1
ATOM 739 N N . HIS A 1 99 ? -4.629 -4.994 12.527 1.00 84.12 99 HIS A N 1
ATOM 740 C CA . HIS A 1 99 ? -5.097 -4.421 13.787 1.00 84.12 99 HIS A CA 1
ATOM 741 C C . HIS A 1 99 ? -6.521 -3.896 13.646 1.00 84.12 99 HIS A C 1
ATOM 743 O O . HIS A 1 99 ? -7.401 -4.325 14.382 1.00 84.12 99 HIS A O 1
ATOM 749 N N . TRP A 1 100 ? -6.790 -3.078 12.627 1.00 82.06 100 TRP A N 1
ATOM 750 C CA . TRP A 1 100 ? -8.146 -2.600 12.355 1.00 82.06 100 TRP A CA 1
ATOM 751 C C . TRP A 1 100 ? -9.158 -3.734 12.123 1.00 82.06 100 TRP A C 1
ATOM 753 O O . TRP A 1 100 ? -10.302 -3.642 12.567 1.00 82.06 100 TRP A O 1
ATOM 763 N N . TRP A 1 101 ? -8.753 -4.804 11.436 1.00 81.44 101 TRP A N 1
ATOM 764 C CA . TRP A 1 101 ? -9.627 -5.942 11.165 1.00 81.44 101 TRP A CA 1
ATOM 765 C C . TRP A 1 101 ? -10.058 -6.667 12.444 1.00 81.44 101 TRP A C 1
ATOM 767 O O . TRP A 1 101 ? -11.219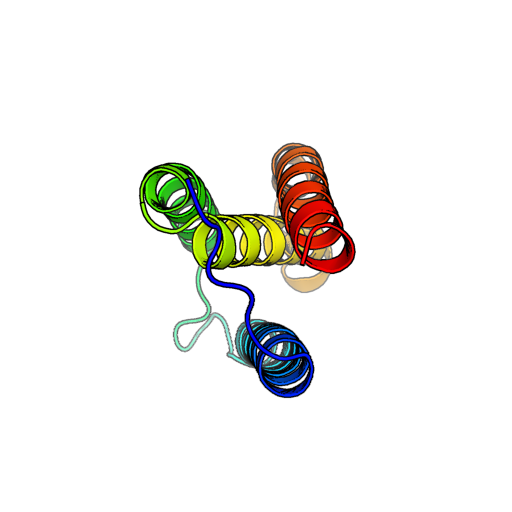 -7.058 12.541 1.00 81.44 101 TRP A O 1
ATOM 777 N N . ASN A 1 102 ? -9.140 -6.831 13.401 1.00 80.56 102 ASN A N 1
ATOM 778 C CA . ASN A 1 102 ? -9.370 -7.591 14.634 1.00 80.56 102 ASN A CA 1
ATOM 779 C C . ASN A 1 102 ? -9.883 -6.746 15.804 1.00 80.56 102 ASN A C 1
ATOM 781 O O . ASN A 1 102 ? -10.540 -7.275 16.696 1.00 80.56 102 ASN A O 1
ATOM 785 N N . GLU A 1 103 ? -9.560 -5.455 15.833 1.00 74.12 103 GLU A N 1
ATOM 786 C CA . GLU A 1 103 ? -9.950 -4.539 16.911 1.00 74.12 103 GLU A CA 1
ATOM 787 C C . GLU A 1 103 ? -11.333 -3.920 16.697 1.00 74.12 103 GLU A C 1
ATOM 789 O O . GLU A 1 103 ? -11.817 -3.188 17.563 1.00 74.12 103 GLU A O 1
ATOM 794 N N . GLY A 1 104 ? -11.978 -4.206 15.562 1.00 58.19 104 GLY A N 1
ATOM 795 C CA . GLY A 1 104 ? -13.331 -3.752 15.288 1.00 58.19 104 GLY A CA 1
ATOM 796 C C . GLY A 1 104 ? -14.369 -4.833 15.145 1.00 58.19 104 GLY A C 1
ATOM 797 O O . GLY A 1 104 ? -15.556 -4.444 15.189 1.00 58.19 104 GLY A O 1
#

Foldseek 3Di:
DPPPQDPPVVLVVLVVVLVVVLVVLLVDDVVRPNDPLVVLVVQLVVLCVCCVPRVLSSLSSLLSSLVSLLCCCVRPVDDCVSNVVSVVSNVSSVVSSVCSVPVD

Sequence (104 aa):
MNALLLPARLRWLSLAALAVGFALYFATDFSLGGSSPLALLLAIGSGWLLRIKEPIGGNLLVGFGGAALLVFPFLYEAPYWYSLLALPMAVDGGQGLWHWWNEG

Organism: NCBI:txid1302690

Secondary structure (DSSP, 8-state):
-------HHHHHHHHHHHHHHHHHHHHS-GGGTPPPHHHHHHHHHHHHHHTTT-HHHHHHHHHHHHHHHHHHHHHH---THHHHHHHHHHHHHHHHHHHHHHH-